Protein AF-A0A1G8VER1-F1 (afdb_monomer)

pLDDT: mean 83.53, std 16.62, range [25.91, 96.44]

InterPro domains:
  IPR006935 Helicase/UvrB, N-terminal [PF04851] (38-115)
  IPR014001 Helicase superfamily 1/2, ATP-binding domain [PS51192] (26-130)
  IPR027417 P-loop containing nucleoside triphosphate hydrolase [G3DSA:3.40.50.300] (15-129)
  IPR027417 P-loop containing nucleoside triphosphate hydrolase [SSF52540] (31-123)

Solvent-accessible surface area (backbone atoms only — not comparable to full-atom values): 8018 Å² total; per-residue (Å²): 130,60,66,67,58,56,44,56,28,59,43,53,60,53,64,37,65,83,68,70,72,58,64,96,82,66,79,68,56,42,63,44,75,61,80,70,86,80,59,82,94,44,52,74,62,50,50,58,51,54,77,66,43,76,43,79,42,68,48,46,63,56,58,68,68,40,60,64,73,58,43,53,49,47,60,75,70,52,63,70,49,77,39,71,56,41,64,53,46,84,40,70,45,39,40,56,48,50,66,69,44,69,92,38,49,69,46,32,30,26,74,52,72,69,42,100,81,76,53,73,70,92,59,84,58,55,70,58,80,128

Radius of gyration: 16.31 Å; Cα contacts (8 Å, |Δi|>4): 153; chains: 1; bounding box: 34×42×37 Å

Structure (mmCIF, N/CA/C/O backbone):
data_AF-A0A1G8VER1-F1
#
_entry.id   AF-A0A1G8VER1-F1
#
loop_
_atom_site.group_PDB
_atom_site.id
_atom_site.type_symbol
_atom_site.label_atom_id
_atom_site.label_alt_id
_atom_site.label_comp_id
_atom_site.label_asym_id
_atom_site.label_entity_id
_atom_site.label_seq_id
_atom_site.pdbx_PDB_ins_code
_atom_site.Cartn_x
_atom_site.Cartn_y
_atom_site.Cartn_z
_atom_site.occupancy
_atom_site.B_iso_or_equiv
_atom_site.auth_seq_id
_atom_site.auth_comp_id
_atom_site.auth_asym_id
_atom_site.auth_atom_id
_atom_site.pdbx_PDB_model_num
ATOM 1 N N . MET A 1 1 ? 4.677 -14.096 3.918 1.00 60.06 1 MET A N 1
ATOM 2 C CA . MET A 1 1 ? 6.014 -13.754 3.334 1.00 60.06 1 MET A CA 1
ATOM 3 C C . MET A 1 1 ? 6.726 -12.634 4.125 1.00 60.06 1 MET A C 1
ATOM 5 O O . MET A 1 1 ? 6.071 -11.877 4.834 1.00 60.06 1 MET A O 1
ATOM 9 N N . LYS A 1 2 ? 8.066 -12.475 4.052 1.00 81.94 2 LYS A N 1
ATOM 10 C CA . LYS A 1 2 ? 8.752 -11.314 4.679 1.00 81.94 2 LYS A CA 1
ATOM 11 C C . LYS A 1 2 ? 8.580 -10.066 3.806 1.00 81.94 2 LYS A C 1
ATOM 13 O O . LYS A 1 2 ? 8.985 -10.069 2.650 1.00 81.94 2 LYS A O 1
ATOM 18 N N . ARG A 1 3 ? 8.094 -8.956 4.374 1.00 87.06 3 ARG A N 1
ATOM 19 C CA . ARG A 1 3 ? 7.836 -7.693 3.646 1.00 87.06 3 ARG A CA 1
ATOM 20 C C . ARG A 1 3 ? 9.007 -7.196 2.776 1.00 87.06 3 ARG A C 1
ATOM 22 O O . ARG A 1 3 ? 8.790 -6.653 1.701 1.00 87.06 3 ARG A O 1
ATOM 29 N N . ARG A 1 4 ? 10.254 -7.385 3.228 1.00 89.88 4 ARG A N 1
ATOM 30 C CA . ARG A 1 4 ? 11.456 -7.016 2.456 1.00 89.88 4 ARG A CA 1
ATOM 31 C C . ARG A 1 4 ? 11.595 -7.827 1.162 1.00 89.88 4 ARG A C 1
ATOM 33 O O . ARG A 1 4 ? 11.940 -7.255 0.141 1.00 89.88 4 ARG A O 1
ATOM 40 N N . GLN A 1 5 ? 11.271 -9.115 1.203 1.00 90.00 5 GLN A N 1
ATOM 41 C CA . GLN A 1 5 ? 11.320 -9.995 0.037 1.00 90.00 5 GLN A CA 1
ATOM 42 C C . GLN A 1 5 ? 10.273 -9.593 -1.009 1.00 90.00 5 GLN A C 1
ATOM 44 O O . GLN A 1 5 ? 10.588 -9.551 -2.192 1.00 90.00 5 GLN A O 1
ATOM 49 N N . VAL A 1 6 ? 9.058 -9.232 -0.572 1.00 91.75 6 VAL A N 1
ATOM 50 C CA . VAL A 1 6 ? 8.008 -8.693 -1.460 1.00 91.75 6 VAL A CA 1
ATOM 51 C C . VAL A 1 6 ? 8.505 -7.432 -2.166 1.00 91.75 6 VAL A C 1
ATOM 53 O O . VAL A 1 6 ? 8.371 -7.304 -3.377 1.00 91.75 6 VAL A O 1
ATOM 56 N N . PHE A 1 7 ? 9.118 -6.518 -1.414 1.00 94.62 7 PHE A N 1
ATOM 57 C CA . PHE A 1 7 ? 9.658 -5.275 -1.956 1.00 94.62 7 PHE A CA 1
ATOM 58 C C . PHE A 1 7 ? 10.792 -5.499 -2.966 1.00 94.62 7 PHE A C 1
ATOM 60 O O . PHE A 1 7 ? 10.770 -4.903 -4.041 1.00 94.62 7 PHE A O 1
ATOM 67 N N . GLU A 1 8 ? 11.756 -6.367 -2.650 1.00 93.38 8 GLU A N 1
ATOM 68 C CA . GLU A 1 8 ? 12.865 -6.711 -3.553 1.00 93.38 8 GLU A CA 1
ATOM 69 C C . GLU A 1 8 ? 12.358 -7.399 -4.831 1.00 93.38 8 GLU A C 1
ATOM 71 O O . GLU A 1 8 ? 12.810 -7.081 -5.930 1.00 93.38 8 GLU A O 1
ATOM 76 N N . GLY A 1 9 ? 11.361 -8.281 -4.706 1.00 93.50 9 GLY A N 1
ATOM 77 C CA . GLY A 1 9 ? 10.704 -8.909 -5.850 1.00 93.50 9 GLY A CA 1
ATOM 78 C C . GLY A 1 9 ? 9.950 -7.905 -6.723 1.00 93.50 9 GLY A C 1
ATOM 79 O O . GLY A 1 9 ? 10.096 -7.934 -7.940 1.00 93.50 9 GLY A O 1
ATOM 80 N N . ALA A 1 10 ? 9.193 -6.986 -6.121 1.00 93.75 10 ALA A N 1
ATOM 81 C CA . ALA A 1 10 ? 8.444 -5.964 -6.851 1.00 93.75 10 ALA A CA 1
ATOM 82 C C . ALA A 1 10 ? 9.364 -4.985 -7.598 1.00 93.75 10 ALA A C 1
ATOM 84 O O . ALA A 1 10 ? 9.102 -4.668 -8.752 1.00 93.75 10 ALA A O 1
ATOM 85 N N . THR A 1 11 ? 10.459 -4.547 -6.967 1.00 95.56 11 THR A N 1
ATOM 86 C CA . THR A 1 11 ? 11.420 -3.597 -7.566 1.00 95.56 11 THR A CA 1
ATOM 87 C C . THR A 1 11 ? 12.164 -4.151 -8.776 1.00 95.56 11 THR A C 1
ATOM 89 O O . THR A 1 11 ? 12.558 -3.370 -9.630 1.00 95.56 11 THR A O 1
ATOM 92 N N . HIS A 1 12 ? 12.358 -5.469 -8.866 1.00 94.19 12 HIS A N 1
ATOM 93 C CA . HIS A 1 12 ? 13.194 -6.083 -9.908 1.00 94.19 12 HIS A CA 1
ATOM 94 C C . HIS A 1 12 ? 12.474 -7.181 -10.695 1.00 94.19 12 HIS A C 1
ATOM 96 O O . HIS A 1 12 ? 13.119 -8.022 -11.315 1.00 94.19 12 HIS A O 1
ATOM 102 N N . PHE A 1 13 ? 11.141 -7.223 -10.637 1.00 93.69 13 PHE A N 1
ATOM 103 C CA . PHE A 1 13 ? 10.336 -8.284 -11.252 1.00 93.69 13 PHE A CA 1
ATOM 104 C C . PHE A 1 13 ? 10.775 -9.716 -10.863 1.00 93.69 13 PHE A C 1
ATOM 106 O O . PHE A 1 13 ? 10.689 -10.666 -11.643 1.00 93.69 13 PHE A O 1
ATOM 113 N N . GLY A 1 14 ? 11.234 -9.891 -9.622 1.00 92.88 14 GLY A N 1
ATOM 114 C CA . GLY A 1 14 ? 11.565 -11.188 -9.039 1.00 92.88 14 GLY A CA 1
ATOM 115 C C . GLY A 1 14 ? 12.694 -11.920 -9.768 1.00 92.88 14 GLY A C 1
ATOM 116 O O . GLY A 1 14 ? 13.836 -11.469 -9.788 1.00 92.88 14 GLY A O 1
ATOM 117 N N . ILE A 1 15 ? 12.389 -13.108 -10.296 1.00 94.44 15 ILE A N 1
ATOM 118 C CA . ILE A 1 15 ? 13.371 -13.979 -10.963 1.00 94.44 15 ILE A CA 1
ATOM 119 C C . ILE A 1 15 ? 13.505 -13.701 -12.462 1.00 94.44 15 ILE A C 1
ATOM 121 O O . ILE A 1 15 ? 14.452 -14.193 -13.068 1.00 94.44 15 ILE A O 1
ATOM 125 N N . LEU A 1 16 ? 12.594 -12.917 -13.050 1.00 95.12 16 LEU A N 1
ATOM 126 C CA . LEU A 1 16 ? 12.533 -12.695 -14.497 1.00 95.12 16 LEU A CA 1
ATOM 127 C C . LEU A 1 16 ? 13.845 -12.169 -15.105 1.00 95.12 16 LEU A C 1
ATOM 129 O O . LEU A 1 16 ? 14.235 -12.703 -16.144 1.00 95.12 16 LEU A O 1
ATOM 133 N N . PRO A 1 17 ? 14.591 -11.237 -14.469 1.00 93.06 17 PRO A N 1
ATOM 134 C CA . PRO A 1 17 ? 15.886 -10.812 -15.004 1.00 93.06 17 PRO A CA 1
ATOM 135 C C . PRO A 1 17 ? 16.902 -11.957 -15.102 1.00 93.06 17 PRO A C 1
ATOM 137 O O . PRO A 1 17 ? 17.698 -12.007 -16.029 1.00 93.06 17 PRO A O 1
ATOM 140 N N . LYS A 1 18 ? 16.880 -12.905 -14.154 1.00 93.06 18 LYS A N 1
ATOM 141 C CA . LYS A 1 18 ? 17.821 -14.040 -14.132 1.00 93.06 18 LYS A CA 1
ATOM 142 C C . LYS A 1 18 ? 17.507 -15.090 -15.193 1.00 93.06 18 LYS A C 1
ATOM 144 O O . LYS A 1 18 ? 18.363 -15.911 -15.497 1.00 93.06 18 LYS A O 1
ATOM 149 N N . LEU A 1 19 ? 16.273 -15.092 -15.686 1.00 96.06 19 LEU A N 1
ATOM 150 C CA . LEU A 1 19 ? 15.793 -16.007 -16.714 1.00 96.06 19 LEU A CA 1
ATOM 151 C C . LEU A 1 19 ? 15.868 -15.396 -18.119 1.00 96.06 19 LEU A C 1
ATOM 153 O O . LEU A 1 19 ? 15.368 -16.014 -19.051 1.00 96.06 19 LEU A O 1
ATOM 157 N N . ASP A 1 20 ? 16.445 -14.196 -18.261 1.00 94.31 20 ASP A N 1
ATOM 158 C CA . ASP A 1 20 ? 16.511 -13.451 -19.527 1.00 94.31 20 ASP A CA 1
ATOM 159 C C . ASP A 1 20 ? 15.122 -13.240 -20.168 1.00 94.31 20 ASP A C 1
ATOM 161 O O . ASP A 1 20 ? 14.937 -13.258 -21.381 1.0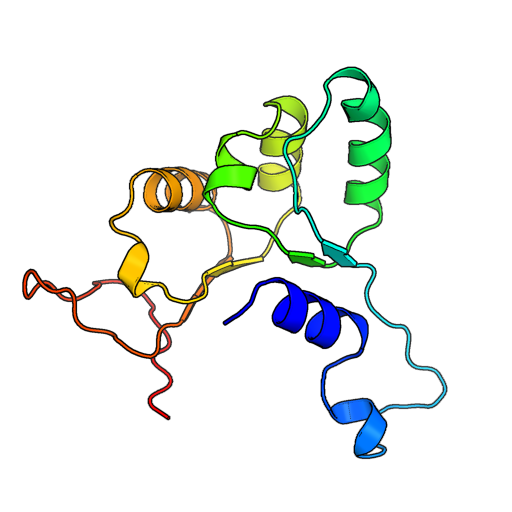0 94.31 20 ASP A O 1
ATOM 165 N N . MET A 1 21 ? 14.097 -13.073 -19.320 1.00 96.06 21 MET A N 1
ATOM 166 C CA . MET A 1 21 ? 12.696 -12.903 -19.735 1.00 96.06 21 MET A CA 1
ATOM 167 C C . MET A 1 21 ? 12.272 -11.431 -19.837 1.00 96.06 21 MET A C 1
ATOM 169 O O . MET A 1 21 ? 11.081 -11.140 -19.957 1.00 96.06 21 MET A O 1
ATOM 173 N N . LEU A 1 22 ? 13.216 -10.494 -19.731 1.00 94.94 22 LEU A N 1
ATOM 174 C CA . LEU A 1 22 ? 12.957 -9.058 -19.781 1.00 94.94 22 LEU A CA 1
ATOM 175 C C . LEU A 1 22 ? 13.676 -8.435 -20.975 1.00 94.94 22 LEU A C 1
ATOM 177 O O . LEU A 1 22 ? 14.773 -8.843 -21.335 1.00 94.94 22 LEU A O 1
ATOM 181 N N . SER A 1 23 ? 13.063 -7.408 -21.560 1.00 94.44 23 SER A N 1
ATOM 182 C CA . SER A 1 23 ? 13.735 -6.571 -22.555 1.00 94.44 23 SER A CA 1
ATOM 183 C C . SER A 1 23 ? 14.882 -5.783 -21.914 1.00 94.44 23 SER A C 1
ATOM 185 O O . SER A 1 23 ? 14.781 -5.359 -20.763 1.00 94.44 23 SER A O 1
ATOM 187 N N . ASN A 1 24 ? 15.923 -5.487 -22.692 1.00 90.38 24 ASN A N 1
ATOM 188 C CA . ASN A 1 24 ? 16.995 -4.570 -22.289 1.00 90.38 24 ASN A CA 1
ATOM 189 C C . ASN A 1 24 ? 16.504 -3.124 -22.077 1.00 90.38 24 ASN A C 1
ATOM 191 O O . ASN A 1 24 ? 17.178 -2.337 -21.421 1.00 90.38 24 ASN A O 1
ATOM 195 N N . GLU A 1 25 ? 15.329 -2.779 -22.608 1.00 95.06 25 GLU A N 1
ATOM 196 C CA . GLU A 1 25 ? 14.695 -1.459 -22.476 1.00 95.06 25 GLU A CA 1
ATOM 197 C C . GLU A 1 25 ? 13.663 -1.405 -21.331 1.00 95.06 25 GLU A C 1
ATOM 199 O O . GLU A 1 25 ? 12.863 -0.474 -21.245 1.00 95.06 25 GLU A O 1
ATOM 204 N N . ILE A 1 26 ? 13.630 -2.423 -20.461 1.00 95.00 26 ILE A N 1
ATOM 205 C CA . ILE A 1 26 ? 12.664 -2.509 -19.362 1.00 95.00 26 ILE A CA 1
ATOM 206 C C . ILE A 1 26 ? 12.806 -1.321 -18.396 1.00 95.00 26 ILE A C 1
ATOM 208 O O . ILE A 1 26 ? 13.900 -0.967 -17.956 1.00 95.00 26 ILE A O 1
ATOM 212 N N . VAL A 1 27 ? 11.670 -0.746 -18.003 1.00 94.69 27 VAL A N 1
ATOM 213 C CA . VAL A 1 27 ? 11.589 0.230 -16.913 1.00 94.69 27 VAL A CA 1
ATOM 214 C C . VAL A 1 27 ? 11.036 -0.471 -15.676 1.00 94.69 27 VAL A C 1
ATOM 216 O O . VAL A 1 27 ? 9.951 -1.054 -15.709 1.00 94.69 27 VAL A O 1
ATOM 219 N N . PHE A 1 28 ? 11.792 -0.432 -14.582 1.00 95.38 28 PHE A N 1
ATOM 220 C CA . PHE A 1 28 ? 11.371 -1.000 -13.304 1.00 95.38 28 PHE A CA 1
ATOM 221 C C . PHE A 1 28 ? 10.388 -0.074 -12.574 1.00 95.38 28 PHE A C 1
ATOM 223 O O . PHE A 1 28 ? 10.472 1.147 -12.722 1.00 95.38 28 PHE A O 1
ATOM 230 N N . PRO A 1 29 ? 9.463 -0.626 -11.769 1.00 95.06 29 PRO A N 1
ATOM 231 C CA . PRO A 1 29 ? 8.517 0.181 -11.019 1.00 95.06 29 PRO A CA 1
ATOM 232 C C . PRO A 1 29 ? 9.218 0.931 -9.885 1.00 95.06 29 PRO A C 1
ATOM 234 O O . PRO A 1 29 ? 10.076 0.388 -9.182 1.00 95.06 29 PRO A O 1
ATOM 237 N N . ASN A 1 30 ? 8.769 2.157 -9.638 1.00 95.56 30 ASN A N 1
ATOM 238 C CA . ASN A 1 30 ? 9.118 2.877 -8.425 1.00 95.56 30 ASN A CA 1
ATOM 239 C C . ASN A 1 30 ? 8.380 2.242 -7.248 1.00 95.56 30 ASN A C 1
ATOM 241 O O . ASN A 1 30 ? 7.146 2.178 -7.225 1.00 95.56 30 ASN A O 1
ATOM 245 N N . CYS A 1 31 ? 9.137 1.784 -6.256 1.00 95.38 31 CYS A N 1
ATOM 246 C CA . CYS A 1 31 ? 8.583 1.114 -5.090 1.00 95.38 31 CYS A CA 1
ATOM 247 C C . CYS A 1 31 ? 9.008 1.808 -3.798 1.00 95.38 31 CYS A C 1
ATOM 249 O O . CYS A 1 31 ? 10.174 2.166 -3.626 1.00 95.38 31 CYS A O 1
ATOM 251 N N . ILE A 1 32 ? 8.101 1.854 -2.822 1.00 94.69 32 ILE A N 1
ATOM 252 C CA . ILE A 1 32 ? 8.395 2.298 -1.456 1.00 94.69 32 ILE A CA 1
ATOM 253 C C . ILE A 1 32 ? 8.260 1.136 -0.476 1.00 94.69 32 ILE A C 1
ATOM 255 O O . ILE A 1 32 ? 7.230 0.464 -0.397 1.00 94.69 32 ILE A O 1
ATOM 259 N N . LEU A 1 33 ? 9.288 0.950 0.355 1.00 94.75 33 LEU A N 1
ATOM 260 C CA . LEU A 1 33 ? 9.236 0.081 1.528 1.00 94.75 33 LEU A CA 1
ATOM 261 C C . LEU A 1 33 ? 8.899 0.906 2.776 1.00 94.75 33 LEU A C 1
ATOM 263 O O . LEU A 1 33 ? 9.793 1.380 3.486 1.00 94.75 33 LEU A O 1
ATOM 267 N N . TYR A 1 34 ? 7.611 1.041 3.090 1.00 92.56 34 TYR A N 1
ATOM 268 C CA . TYR A 1 34 ? 7.177 1.769 4.281 1.00 92.56 34 TYR A CA 1
ATOM 269 C C . TYR A 1 34 ? 7.348 0.895 5.531 1.00 92.56 34 TYR A C 1
ATOM 271 O O . TYR A 1 34 ? 6.531 0.014 5.821 1.00 92.56 34 TYR A O 1
ATOM 279 N N . LYS A 1 35 ? 8.469 1.104 6.243 1.00 90.31 35 LYS A N 1
ATOM 280 C CA . LYS A 1 35 ? 8.972 0.180 7.274 1.00 90.31 35 LYS A CA 1
ATOM 281 C C . LYS A 1 35 ? 9.001 0.664 8.713 1.00 90.31 35 LYS A C 1
ATOM 283 O O . LYS A 1 35 ? 9.273 -0.152 9.591 1.00 90.31 35 LYS A O 1
ATOM 288 N N . SER A 1 36 ? 8.734 1.933 8.957 1.00 87.06 36 SER A N 1
ATOM 289 C CA . SER A 1 36 ? 8.839 2.541 10.281 1.00 87.06 36 SER A CA 1
ATOM 290 C C . SER A 1 36 ? 7.769 3.603 10.459 1.00 87.06 36 SER A C 1
ATOM 292 O O . SER A 1 36 ? 7.240 4.114 9.475 1.00 87.06 36 SER A O 1
ATOM 294 N N . LYS A 1 37 ? 7.477 3.958 11.715 1.00 83.44 37 LYS A N 1
ATOM 295 C CA . LYS A 1 37 ? 6.579 5.076 12.014 1.00 83.44 37 LYS A CA 1
ATOM 296 C C . LYS A 1 37 ? 7.064 6.343 11.315 1.00 83.44 37 LYS A C 1
ATOM 298 O O . LYS A 1 37 ? 8.268 6.582 11.194 1.00 83.44 37 LYS A O 1
ATOM 303 N N . PHE A 1 38 ? 6.099 7.110 10.838 1.00 81.06 38 PHE A N 1
ATOM 304 C CA . PHE A 1 38 ? 6.357 8.357 10.150 1.00 81.06 38 PHE A CA 1
ATOM 305 C C . PHE A 1 38 ? 6.703 9.454 11.168 1.00 81.06 38 PHE A C 1
ATOM 307 O O . PHE A 1 38 ? 6.138 9.459 12.260 1.00 81.06 38 PHE A O 1
ATOM 314 N N . LYS A 1 39 ? 7.635 10.356 10.838 1.00 80.25 39 LYS A N 1
ATOM 315 C CA . LYS A 1 39 ? 7.909 11.548 11.655 1.00 80.25 39 LYS A CA 1
ATOM 316 C C . LYS A 1 39 ? 7.138 12.731 11.073 1.00 80.25 39 LYS A C 1
ATOM 318 O O . LYS A 1 39 ? 7.183 12.933 9.863 1.00 80.25 39 LYS A O 1
ATOM 323 N N . GLU A 1 40 ? 6.420 13.477 11.907 1.00 78.25 40 GLU A N 1
ATOM 324 C CA . GLU A 1 40 ? 5.489 14.528 11.460 1.00 78.25 40 GLU A CA 1
ATOM 325 C C . GLU A 1 40 ? 6.149 15.603 10.580 1.00 78.25 40 GLU A C 1
ATOM 327 O O . GLU A 1 40 ? 5.529 16.083 9.634 1.00 78.25 40 GLU A O 1
ATOM 332 N N . ASP A 1 41 ? 7.431 15.900 10.799 1.00 86.25 41 ASP A N 1
ATOM 333 C CA . ASP A 1 41 ? 8.213 16.889 10.046 1.00 86.25 41 ASP A CA 1
ATOM 334 C C . ASP A 1 41 ? 8.439 16.531 8.566 1.00 86.25 41 ASP A C 1
ATOM 336 O O . ASP A 1 41 ? 8.889 17.372 7.790 1.00 86.25 41 ASP A O 1
ATOM 340 N N . LYS A 1 42 ? 8.128 15.298 8.143 1.00 88.56 42 LYS A N 1
ATOM 341 C CA . LYS A 1 42 ? 8.421 14.812 6.782 1.00 88.56 42 LYS A CA 1
ATOM 342 C C . LYS A 1 42 ? 7.199 14.599 5.896 1.00 88.56 42 LYS A C 1
ATOM 344 O O . LYS A 1 42 ? 7.358 14.103 4.783 1.00 88.56 42 LYS A O 1
ATOM 349 N N . VAL A 1 43 ? 5.993 14.936 6.362 1.00 90.12 43 VAL A N 1
ATOM 350 C CA . VAL A 1 43 ? 4.741 14.493 5.713 1.00 90.12 43 VAL A CA 1
ATOM 351 C C . VAL A 1 43 ? 4.664 14.968 4.265 1.00 90.12 43 VAL A C 1
ATOM 353 O O . VAL A 1 43 ? 4.400 14.165 3.377 1.00 90.12 43 VAL A O 1
ATOM 356 N N . GLU A 1 44 ? 4.976 16.239 4.014 1.00 91.81 44 GLU A N 1
ATOM 357 C CA . GLU A 1 44 ? 4.948 16.812 2.662 1.00 91.81 44 GLU A CA 1
ATOM 358 C C . GLU A 1 44 ? 5.972 16.180 1.717 1.00 91.81 44 GLU A C 1
ATOM 360 O O . GLU A 1 44 ? 5.699 16.019 0.531 1.00 91.81 44 GLU A O 1
ATOM 365 N N . LEU A 1 45 ? 7.153 15.816 2.225 1.00 90.94 45 LEU A N 1
ATOM 366 C CA . LEU A 1 45 ? 8.174 15.158 1.411 1.00 90.94 45 LEU A CA 1
ATOM 367 C C . LEU A 1 45 ? 7.692 13.772 0.980 1.00 90.94 45 LEU A C 1
ATOM 369 O O . LEU A 1 45 ? 7.788 13.420 -0.187 1.00 90.94 45 LEU A O 1
ATOM 373 N N . PHE A 1 46 ? 7.106 13.021 1.910 1.00 91.56 46 PHE A N 1
ATOM 374 C CA . PHE A 1 46 ? 6.634 11.677 1.609 1.00 91.56 46 PHE A CA 1
ATOM 375 C C . PHE A 1 46 ? 5.389 11.664 0.724 1.00 91.56 46 PHE A C 1
ATOM 377 O O . PHE A 1 46 ? 5.247 10.744 -0.066 1.00 91.56 46 PHE A O 1
ATOM 384 N N . LEU A 1 47 ? 4.519 12.679 0.787 1.00 92.69 47 LEU A N 1
ATOM 385 C CA . LEU A 1 47 ? 3.436 12.832 -0.198 1.00 92.69 47 LEU A CA 1
ATOM 386 C C . LEU A 1 47 ? 3.982 12.894 -1.626 1.00 92.69 47 LEU A C 1
ATOM 388 O O . LEU A 1 47 ? 3.507 12.167 -2.488 1.00 92.69 47 LEU A O 1
ATOM 392 N N . LYS A 1 48 ? 5.038 13.683 -1.848 1.00 93.06 48 LYS A N 1
ATOM 393 C CA . LYS A 1 48 ? 5.692 13.766 -3.162 1.00 93.06 48 LYS A CA 1
ATOM 394 C C . LYS A 1 48 ? 6.324 12.439 -3.581 1.00 93.06 48 LYS A C 1
ATOM 396 O O . LYS A 1 48 ? 6.334 12.114 -4.767 1.00 93.06 48 LYS A O 1
ATOM 401 N N . ASP A 1 49 ? 6.856 11.677 -2.626 1.00 92.69 49 ASP A N 1
ATOM 402 C CA . ASP A 1 49 ? 7.370 10.333 -2.901 1.00 92.69 49 ASP A CA 1
ATOM 403 C C . ASP A 1 49 ? 6.226 9.384 -3.313 1.00 92.69 49 ASP A C 1
ATOM 405 O O . ASP A 1 49 ? 6.383 8.595 -4.247 1.00 92.69 49 ASP A O 1
ATOM 409 N N . LEU A 1 50 ? 5.060 9.478 -2.657 1.00 92.88 50 LEU A N 1
ATOM 410 C CA . LEU A 1 50 ? 3.870 8.684 -2.985 1.00 92.88 50 LEU A CA 1
ATOM 411 C C . LEU A 1 50 ? 3.342 8.991 -4.392 1.00 92.88 50 LEU A C 1
ATOM 413 O O . LEU A 1 50 ? 3.041 8.047 -5.119 1.00 92.88 50 LEU A O 1
ATOM 417 N N . ASP A 1 51 ? 3.323 10.262 -4.802 1.00 93.25 51 ASP A N 1
ATOM 418 C CA . ASP A 1 51 ? 2.884 10.683 -6.144 1.00 93.25 51 ASP A CA 1
ATOM 419 C C . ASP A 1 51 ? 3.699 10.032 -7.278 1.00 93.25 51 ASP A C 1
ATOM 421 O O . ASP A 1 51 ? 3.204 9.845 -8.387 1.00 93.25 51 ASP A O 1
ATOM 425 N N . ASN A 1 52 ? 4.956 9.665 -7.007 1.00 92.69 52 ASN A N 1
ATOM 426 C CA . ASN A 1 52 ? 5.872 9.074 -7.987 1.00 92.69 52 ASN A CA 1
ATOM 427 C C . ASN A 1 52 ? 6.064 7.559 -7.804 1.00 92.69 52 ASN A C 1
ATOM 429 O O . ASN A 1 52 ? 6.992 6.977 -8.374 1.00 92.69 52 ASN A O 1
ATOM 433 N N . THR A 1 53 ? 5.216 6.913 -7.001 1.00 94.94 53 THR A N 1
ATOM 434 C CA . THR A 1 53 ? 5.349 5.500 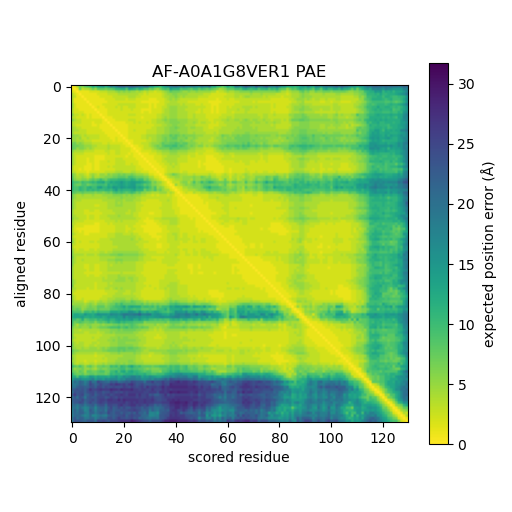-6.628 1.00 94.94 53 THR A CA 1
ATOM 435 C C . THR A 1 53 ? 4.294 4.630 -7.298 1.00 94.94 53 THR A C 1
ATOM 437 O O . THR A 1 53 ? 3.105 4.921 -7.252 1.00 94.94 53 THR A O 1
ATOM 440 N N . ASN A 1 54 ? 4.721 3.495 -7.855 1.00 95.69 54 ASN A N 1
ATOM 441 C CA . ASN A 1 54 ? 3.817 2.493 -8.419 1.00 95.69 54 ASN A CA 1
ATOM 442 C C . ASN A 1 54 ? 3.391 1.450 -7.376 1.00 95.69 54 ASN A C 1
ATOM 444 O O . ASN A 1 54 ? 2.253 0.988 -7.396 1.00 95.69 54 ASN A O 1
ATOM 448 N N . ILE A 1 55 ? 4.303 1.039 -6.482 1.00 96.44 55 ILE A N 1
ATOM 449 C CA . ILE A 1 55 ? 4.054 -0.046 -5.519 1.00 96.44 55 ILE A CA 1
ATOM 450 C C . ILE A 1 55 ? 4.501 0.357 -4.115 1.00 96.44 55 ILE A C 1
ATOM 452 O O . ILE A 1 55 ? 5.657 0.703 -3.875 1.00 96.44 55 ILE A O 1
ATOM 456 N N . ILE A 1 56 ? 3.602 0.222 -3.142 1.00 96.06 56 ILE A N 1
ATOM 457 C CA . ILE A 1 56 ? 3.895 0.484 -1.732 1.00 96.06 56 ILE A CA 1
ATOM 458 C C . ILE A 1 56 ? 3.805 -0.824 -0.965 1.00 96.06 56 ILE A C 1
ATOM 460 O O . ILE A 1 56 ? 2.773 -1.491 -0.955 1.00 96.06 56 ILE A O 1
ATOM 464 N N . VAL A 1 57 ? 4.883 -1.175 -0.269 1.00 95.88 57 VAL A N 1
ATOM 465 C CA . VAL A 1 57 ? 4.933 -2.378 0.559 1.00 95.88 57 VAL A CA 1
ATOM 466 C C . VAL A 1 57 ? 5.004 -1.974 2.027 1.00 95.88 57 VAL A C 1
ATOM 468 O O . VAL A 1 57 ? 5.988 -1.390 2.488 1.00 95.88 57 VAL A O 1
ATOM 471 N N . SER A 1 58 ? 3.963 -2.313 2.791 1.00 94.25 58 SER A N 1
ATOM 472 C CA . SER A 1 58 ? 3.873 -2.009 4.224 1.00 94.25 58 SER A CA 1
ATOM 473 C C . SER A 1 58 ? 3.234 -3.144 5.038 1.00 94.25 58 SER A C 1
ATOM 475 O O . SER A 1 58 ? 3.071 -4.257 4.549 1.00 94.25 58 SER A O 1
ATOM 477 N N . THR A 1 59 ? 2.955 -2.887 6.317 1.00 91.69 59 THR A N 1
ATOM 478 C CA . THR A 1 59 ? 2.129 -3.740 7.180 1.00 91.69 59 THR A CA 1
ATOM 479 C C . THR A 1 59 ? 0.859 -2.991 7.585 1.00 91.69 59 THR A C 1
ATOM 481 O O . THR A 1 59 ? 0.903 -1.763 7.708 1.00 91.69 59 THR A O 1
ATOM 484 N N . PRO A 1 60 ? -0.253 -3.688 7.881 1.00 89.69 60 PRO A N 1
ATOM 485 C CA . PRO A 1 60 ? -1.500 -3.028 8.281 1.00 89.69 60 PRO A CA 1
ATOM 486 C C . PRO A 1 60 ? -1.350 -2.119 9.501 1.00 89.69 60 PRO A C 1
ATOM 488 O O . PRO A 1 60 ? -1.871 -1.010 9.506 1.00 89.69 60 PRO A O 1
ATOM 491 N N . THR A 1 61 ? -0.554 -2.522 10.494 1.00 90.19 61 THR A N 1
ATOM 492 C CA . THR A 1 61 ? -0.263 -1.690 11.670 1.00 90.19 61 THR A CA 1
ATOM 493 C C . THR A 1 61 ? 0.428 -0.376 11.307 1.00 90.19 61 THR A C 1
ATOM 495 O O . THR A 1 61 ? 0.131 0.651 11.908 1.00 90.19 61 THR A O 1
ATOM 498 N N . LEU A 1 62 ? 1.351 -0.362 10.342 1.00 92.31 62 LEU A N 1
ATOM 499 C CA . LEU A 1 62 ? 2.004 0.884 9.929 1.00 92.31 62 LEU A CA 1
ATOM 500 C C . LEU A 1 62 ? 1.054 1.773 9.129 1.00 92.31 62 LEU A C 1
ATOM 502 O O . LEU A 1 62 ? 1.009 2.971 9.381 1.00 92.31 62 LEU A O 1
ATOM 506 N N . ILE A 1 63 ? 0.268 1.185 8.225 1.00 92.81 63 ILE A N 1
ATOM 507 C CA . ILE A 1 63 ? -0.736 1.909 7.437 1.00 92.81 63 ILE A CA 1
ATOM 508 C C . ILE A 1 63 ? -1.795 2.549 8.345 1.00 92.81 63 ILE A C 1
ATOM 510 O O . ILE A 1 63 ? -2.081 3.732 8.204 1.00 92.81 63 ILE A O 1
ATOM 514 N N . LYS A 1 64 ? -2.310 1.810 9.334 1.00 91.44 64 LYS A N 1
ATOM 515 C CA . LYS A 1 64 ? -3.268 2.328 10.322 1.00 91.44 64 LYS A CA 1
ATOM 516 C C . LYS A 1 64 ? -2.712 3.497 11.139 1.00 91.44 64 LYS A C 1
ATOM 518 O O . LYS A 1 64 ? -3.456 4.403 11.485 1.00 91.44 64 LYS A O 1
ATOM 523 N N . ASN A 1 65 ? -1.428 3.450 11.492 1.00 91.62 65 ASN A N 1
ATOM 524 C CA . ASN A 1 65 ? -0.781 4.465 12.330 1.00 91.62 65 ASN A CA 1
ATOM 525 C C . ASN A 1 65 ? -0.151 5.607 11.513 1.00 91.62 65 ASN A C 1
ATOM 527 O O . ASN A 1 65 ? 0.658 6.373 12.041 1.00 91.62 65 ASN A O 1
ATOM 531 N N . MET A 1 66 ? -0.458 5.692 10.221 1.00 91.12 66 MET A N 1
ATOM 532 C CA . MET A 1 66 ? 0.037 6.745 9.353 1.00 91.12 66 MET A CA 1
ATOM 533 C C . MET A 1 66 ? -0.711 8.064 9.634 1.00 91.12 66 MET A C 1
ATOM 535 O O . MET A 1 66 ? -1.901 8.029 9.941 1.00 91.12 66 MET A O 1
ATOM 539 N N . PRO A 1 67 ? -0.055 9.235 9.516 1.00 92.88 67 PRO A N 1
ATOM 540 C CA . PRO A 1 67 ? -0.742 10.524 9.550 1.00 92.88 67 PRO A CA 1
ATOM 541 C C . PRO A 1 67 ? -1.953 10.562 8.610 1.00 92.88 67 PRO A C 1
ATOM 543 O O . PRO A 1 67 ? -1.835 10.163 7.450 1.00 92.88 67 PRO A O 1
ATOM 546 N N . ASN A 1 68 ? -3.083 11.104 9.079 1.00 92.56 68 ASN A N 1
ATOM 547 C CA . ASN A 1 68 ? -4.347 11.124 8.327 1.00 92.56 68 ASN A CA 1
ATOM 548 C C . ASN A 1 68 ? -4.182 11.661 6.899 1.00 92.56 68 ASN A C 1
ATOM 550 O O . ASN A 1 68 ? -4.715 11.077 5.967 1.00 92.56 68 ASN A O 1
ATOM 554 N N . LYS A 1 69 ? -3.386 12.722 6.705 1.00 93.81 69 LYS A N 1
ATOM 555 C CA . LYS A 1 69 ? -3.138 13.302 5.375 1.00 93.81 69 LYS A CA 1
ATOM 556 C C . LYS A 1 69 ? -2.552 12.286 4.385 1.00 93.81 69 LYS A C 1
ATOM 558 O O . LYS A 1 69 ? -2.981 12.231 3.240 1.00 93.81 69 LYS A O 1
ATOM 563 N N . LEU A 1 70 ? -1.589 11.478 4.829 1.00 93.50 70 LEU A N 1
ATOM 564 C CA . LEU A 1 70 ? -0.995 10.427 4.004 1.00 93.50 70 LEU A CA 1
ATOM 565 C C . LEU A 1 70 ? -1.971 9.262 3.810 1.00 93.50 70 LEU A C 1
ATOM 567 O O . LEU A 1 70 ? -2.065 8.718 2.717 1.00 93.50 70 LEU A O 1
ATOM 571 N N . PHE A 1 71 ? -2.709 8.892 4.857 1.00 93.75 71 PHE A N 1
ATOM 572 C CA . PHE A 1 71 ? -3.673 7.797 4.794 1.00 93.75 71 PHE A CA 1
ATOM 573 C C . PHE A 1 71 ? -4.808 8.081 3.796 1.00 93.75 71 PHE A C 1
ATOM 575 O O . PHE A 1 71 ? -5.094 7.247 2.941 1.00 93.75 71 PHE A O 1
ATOM 582 N N . GLU A 1 72 ? -5.386 9.282 3.836 1.00 94.62 72 GLU A N 1
ATOM 583 C CA . GLU A 1 72 ? -6.392 9.736 2.866 1.00 94.62 72 GLU A CA 1
ATOM 584 C C . GLU A 1 72 ? -5.814 9.816 1.448 1.00 94.62 72 GLU A C 1
ATOM 586 O O . GLU A 1 72 ? -6.461 9.420 0.480 1.00 94.62 72 GLU A O 1
ATOM 591 N N . HIS A 1 73 ? -4.563 10.263 1.310 1.00 94.31 73 HIS A N 1
ATOM 592 C CA . HIS A 1 73 ? -3.878 10.250 0.021 1.00 94.31 73 HIS A CA 1
ATOM 593 C C . HIS A 1 73 ? -3.746 8.822 -0.543 1.00 94.31 73 HIS A C 1
ATOM 595 O O . HIS A 1 73 ? -3.991 8.616 -1.730 1.00 94.31 73 HIS A O 1
ATOM 601 N N . LEU A 1 74 ? -3.440 7.818 0.289 1.00 93.69 74 LEU A N 1
ATOM 602 C CA . LEU A 1 74 ? -3.419 6.417 -0.146 1.00 93.69 74 LEU A CA 1
ATOM 603 C C . LEU A 1 74 ? -4.801 5.926 -0.582 1.00 93.69 74 LEU A C 1
ATOM 605 O O . LEU A 1 74 ? -4.910 5.300 -1.632 1.00 93.69 74 LEU A O 1
ATOM 609 N N . ILE A 1 75 ? -5.852 6.210 0.191 1.00 92.69 75 ILE A N 1
ATOM 610 C CA . ILE A 1 75 ? -7.224 5.805 -0.157 1.00 92.69 75 ILE A CA 1
ATOM 611 C C . ILE A 1 75 ? -7.640 6.397 -1.506 1.00 92.69 75 ILE A C 1
ATOM 613 O O . ILE A 1 75 ? -8.297 5.724 -2.294 1.00 92.69 75 ILE A O 1
ATOM 617 N N . ASN A 1 76 ? -7.245 7.629 -1.810 1.00 93.75 76 ASN A N 1
ATOM 618 C CA . ASN A 1 76 ? -7.657 8.281 -3.052 1.00 93.75 76 ASN A CA 1
ATOM 619 C C . ASN A 1 76 ? -6.873 7.814 -4.286 1.00 93.75 76 ASN A C 1
ATOM 621 O O . ASN A 1 76 ? -7.438 7.816 -5.377 1.00 93.75 76 ASN A O 1
ATOM 625 N N . ASN A 1 77 ? -5.613 7.396 -4.127 1.00 93.38 77 ASN A N 1
ATOM 626 C CA . ASN A 1 77 ? -4.721 7.113 -5.260 1.00 93.38 77 ASN A CA 1
ATOM 627 C C . ASN A 1 77 ? -4.421 5.622 -5.480 1.00 93.38 77 ASN A C 1
ATOM 629 O O . ASN A 1 77 ? -3.956 5.243 -6.551 1.00 93.38 77 ASN A O 1
ATOM 633 N N . VAL A 1 78 ? -4.679 4.752 -4.498 1.00 93.75 78 VAL A N 1
ATOM 634 C CA . VAL A 1 78 ? -4.447 3.309 -4.649 1.00 93.75 78 VAL A CA 1
ATOM 635 C C . VAL A 1 78 ? -5.638 2.636 -5.329 1.00 93.75 78 VAL A C 1
ATOM 637 O O . VAL A 1 78 ? -6.763 2.661 -4.832 1.00 93.75 78 VAL A O 1
ATOM 640 N N . GLU A 1 79 ? -5.367 1.953 -6.441 1.00 93.50 79 GLU A N 1
ATOM 641 C CA . GLU A 1 79 ? -6.378 1.217 -7.211 1.00 93.50 79 GLU A CA 1
ATOM 642 C C . GLU A 1 79 ? -6.523 -0.254 -6.784 1.00 93.50 79 GLU A C 1
ATOM 644 O O . GLU A 1 79 ? -7.607 -0.836 -6.899 1.00 93.50 79 GLU A O 1
ATOM 649 N N . LEU A 1 80 ? -5.429 -0.863 -6.313 1.00 93.69 80 LEU A N 1
ATOM 650 C CA . LEU A 1 80 ? -5.335 -2.270 -5.926 1.00 93.69 80 LEU A CA 1
ATOM 651 C C . LEU A 1 80 ? -4.633 -2.409 -4.575 1.00 93.69 80 LEU A C 1
ATOM 653 O O . LEU A 1 80 ? -3.490 -1.984 -4.413 1.00 93.69 80 LEU A O 1
ATOM 657 N N . VAL A 1 81 ? -5.287 -3.090 -3.637 1.00 92.81 81 VAL A N 1
ATOM 658 C CA . VAL A 1 81 ? -4.684 -3.496 -2.365 1.00 92.81 81 VAL A CA 1
ATOM 659 C C . VAL A 1 81 ? -4.535 -5.005 -2.336 1.00 92.81 81 VAL A C 1
ATOM 661 O O . VAL A 1 81 ? -5.479 -5.752 -2.605 1.00 92.81 81 VAL A O 1
ATOM 664 N N . VAL A 1 82 ? -3.332 -5.445 -1.981 1.00 91.50 82 VAL A N 1
ATOM 665 C CA . VAL A 1 82 ? -2.982 -6.856 -1.896 1.00 91.50 82 VAL A CA 1
ATOM 666 C C . VAL A 1 82 ? -2.646 -7.221 -0.452 1.00 91.50 82 VAL A C 1
ATOM 668 O O . VAL A 1 82 ? -1.727 -6.659 0.143 1.00 91.50 82 VAL A O 1
ATOM 671 N N . PHE A 1 83 ? -3.378 -8.184 0.100 1.00 88.56 83 PHE A N 1
ATOM 672 C CA . PHE A 1 83 ? -3.171 -8.731 1.437 1.00 88.56 83 PHE A CA 1
ATOM 673 C C . PHE A 1 83 ? -2.554 -10.135 1.345 1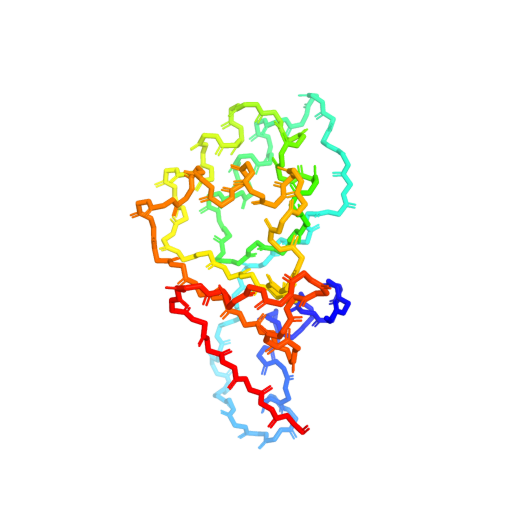.00 88.56 83 PHE A C 1
ATOM 675 O O . PHE A 1 83 ? -3.206 -11.071 0.880 1.00 88.56 83 PHE A O 1
ATOM 682 N N . ASP A 1 84 ? -1.304 -10.258 1.800 1.00 85.81 84 ASP A N 1
ATOM 683 C CA . ASP A 1 84 ? -0.628 -11.537 2.079 1.00 85.81 84 ASP A CA 1
ATOM 684 C C . ASP A 1 84 ? -1.140 -12.123 3.404 1.00 85.81 84 ASP A C 1
ATOM 686 O O . ASP A 1 84 ? -1.594 -11.371 4.258 1.00 85.81 84 ASP A O 1
ATOM 690 N N . GLU A 1 85 ? -1.055 -13.435 3.612 1.00 79.94 85 GLU A N 1
ATOM 691 C CA . GLU A 1 85 ? -1.470 -14.109 4.854 1.00 79.94 85 GLU A CA 1
ATOM 692 C C . GLU A 1 85 ? -2.861 -13.681 5.361 1.00 79.94 85 GLU A C 1
ATOM 694 O O . GLU A 1 85 ? -3.084 -13.441 6.552 1.00 79.94 85 GLU A O 1
ATOM 699 N N . ALA A 1 86 ? -3.824 -13.594 4.440 1.00 73.81 86 ALA A N 1
ATOM 700 C CA . ALA A 1 86 ? -5.183 -13.113 4.695 1.00 73.81 86 ALA A CA 1
ATOM 701 C C . ALA A 1 86 ? -5.942 -13.869 5.813 1.00 73.81 86 ALA A C 1
ATOM 703 O O . ALA A 1 86 ? -6.950 -13.376 6.320 1.00 73.81 86 ALA A O 1
ATOM 704 N N . HIS A 1 87 ? -5.452 -15.022 6.279 1.00 70.38 87 HIS A N 1
ATOM 705 C CA . HIS A 1 87 ? -5.969 -15.673 7.485 1.00 70.38 87 HIS A CA 1
ATOM 706 C C . HIS A 1 87 ? -5.891 -14.785 8.746 1.00 70.38 87 HIS A C 1
ATOM 708 O O . HIS A 1 87 ? -6.668 -14.977 9.683 1.00 70.38 87 HIS A O 1
ATOM 714 N N . HIS A 1 88 ? -5.028 -13.761 8.765 1.00 69.12 88 HIS A N 1
ATOM 715 C CA . HIS A 1 88 ? -4.932 -12.773 9.846 1.00 69.12 88 HIS A CA 1
ATOM 716 C C . HIS A 1 88 ? -5.948 -11.620 9.774 1.00 69.12 88 HIS A C 1
ATOM 718 O O . HIS A 1 88 ? -5.950 -10.771 10.666 1.00 69.12 88 HIS A O 1
ATOM 724 N N . LEU A 1 89 ? -6.854 -11.578 8.788 1.00 63.03 89 LEU A N 1
ATOM 725 C CA . LEU A 1 89 ? -7.835 -10.487 8.619 1.00 63.03 89 LEU A CA 1
ATOM 726 C C . LEU A 1 89 ? -8.751 -10.238 9.832 1.00 63.03 89 LEU A C 1
ATOM 728 O O . LEU A 1 89 ? -9.365 -9.178 9.933 1.00 63.03 89 LEU A O 1
ATOM 732 N N . ALA A 1 90 ? -8.846 -11.188 10.767 1.00 63.75 90 ALA A N 1
ATOM 733 C CA . ALA A 1 90 ? -9.557 -11.008 12.032 1.00 63.75 90 ALA A CA 1
ATOM 734 C C . ALA A 1 90 ? -8.854 -10.035 13.001 1.00 63.75 90 ALA A C 1
ATOM 736 O O . ALA A 1 90 ? -9.489 -9.548 13.938 1.00 63.75 90 ALA A O 1
ATOM 737 N N . ALA A 1 91 ? -7.564 -9.751 12.799 1.00 77.25 91 ALA A N 1
ATOM 738 C CA . ALA A 1 91 ? -6.821 -8.814 13.627 1.00 77.25 91 ALA A CA 1
ATOM 739 C C . ALA A 1 91 ? -7.370 -7.379 13.457 1.00 77.25 91 ALA A C 1
ATOM 741 O O . ALA A 1 91 ? -7.630 -6.957 12.326 1.00 77.25 91 ALA A O 1
ATOM 742 N N . PRO A 1 92 ? -7.507 -6.590 14.542 1.00 82.62 92 PRO A N 1
ATOM 743 C CA . PRO A 1 92 ? -8.146 -5.270 14.492 1.00 82.62 92 PRO A CA 1
ATOM 744 C C . PRO A 1 92 ? -7.535 -4.309 13.466 1.00 82.62 92 PRO A C 1
ATOM 746 O O . PRO A 1 92 ? -8.259 -3.598 12.774 1.00 82.62 92 PRO A O 1
ATOM 749 N N . ASP A 1 93 ? -6.206 -4.305 13.341 1.00 83.88 93 ASP A N 1
ATOM 750 C CA . ASP A 1 93 ? -5.498 -3.436 12.396 1.00 83.88 93 ASP A CA 1
ATOM 751 C C . ASP A 1 93 ? -5.774 -3.820 10.940 1.00 83.88 93 ASP A C 1
ATOM 753 O O . ASP A 1 93 ? -5.952 -2.950 10.092 1.00 83.88 93 ASP A O 1
ATOM 757 N N . TRP A 1 94 ? -5.849 -5.120 10.652 1.00 85.56 94 TRP A N 1
ATOM 758 C CA . TRP A 1 94 ? -6.147 -5.626 9.315 1.00 85.56 94 TRP A CA 1
ATOM 759 C C . TRP A 1 94 ? -7.569 -5.284 8.908 1.00 85.56 94 TRP A C 1
ATOM 761 O O . TRP A 1 94 ? -7.788 -4.764 7.817 1.00 85.56 94 TRP A O 1
ATOM 771 N N . LYS A 1 95 ? -8.520 -5.538 9.812 1.00 85.19 95 LYS A N 1
ATOM 772 C CA . LYS A 1 95 ? -9.927 -5.218 9.598 1.00 85.19 95 LYS A CA 1
ATOM 773 C C . LYS A 1 95 ? -10.117 -3.725 9.325 1.00 85.19 95 LYS A C 1
ATOM 775 O O . LYS A 1 95 ? -10.743 -3.386 8.328 1.00 85.19 95 LYS A O 1
ATOM 780 N N . PHE A 1 96 ? -9.508 -2.860 10.143 1.00 89.44 96 PHE A N 1
ATOM 781 C CA . PHE A 1 96 ? -9.565 -1.406 9.965 1.00 89.44 96 PHE A CA 1
ATOM 782 C C . PHE A 1 96 ? -9.046 -0.971 8.592 1.00 89.44 96 PHE A C 1
ATOM 784 O O . PHE A 1 96 ? -9.727 -0.236 7.883 1.00 89.44 96 PHE A O 1
ATOM 791 N N . VAL A 1 97 ? -7.850 -1.432 8.205 1.00 89.19 97 VAL A N 1
ATOM 792 C CA . VAL A 1 97 ? -7.266 -1.060 6.910 1.00 89.19 97 VAL A CA 1
ATOM 793 C C . VAL A 1 97 ? -8.146 -1.583 5.780 1.00 89.19 97 VAL A C 1
ATOM 795 O O . VAL A 1 97 ? -8.534 -0.808 4.919 1.00 89.19 97 VAL A O 1
ATOM 798 N N . ARG A 1 98 ? -8.543 -2.859 5.803 1.00 88.81 98 ARG A N 1
ATOM 799 C CA . ARG A 1 98 ? -9.410 -3.442 4.771 1.00 88.81 98 ARG A CA 1
ATOM 800 C C . ARG A 1 98 ? -10.712 -2.661 4.592 1.00 88.81 98 ARG A C 1
ATOM 802 O O . ARG A 1 98 ? -11.090 -2.390 3.459 1.00 88.81 98 ARG A O 1
ATOM 809 N N . GLU A 1 99 ? -11.387 -2.305 5.684 1.00 90.69 99 GLU A N 1
ATOM 810 C CA . GLU A 1 99 ? -12.655 -1.562 5.641 1.00 90.69 99 GLU A CA 1
ATOM 811 C C . GLU A 1 99 ? -12.527 -0.209 4.929 1.00 90.69 99 GLU A C 1
ATOM 813 O O . GLU A 1 99 ? -13.473 0.234 4.284 1.00 90.69 99 GLU A O 1
ATOM 818 N N . LYS A 1 100 ? -11.346 0.415 4.985 1.0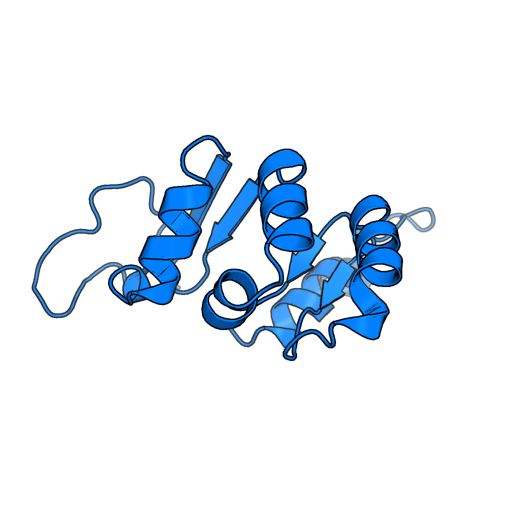0 92.12 100 LYS A N 1
ATOM 819 C CA . LYS A 1 100 ? -11.052 1.690 4.319 1.00 92.12 100 LYS A CA 1
ATOM 820 C C . LYS A 1 100 ? -10.781 1.577 2.817 1.00 92.12 100 LYS A C 1
ATOM 822 O O . LYS A 1 100 ? -10.794 2.599 2.149 1.00 92.12 100 LYS A O 1
ATOM 827 N N . PHE A 1 101 ? -10.570 0.367 2.299 1.00 89.62 101 PHE A N 1
ATOM 828 C CA . PHE A 1 101 ? -10.293 0.104 0.881 1.00 89.62 101 PHE A CA 1
ATOM 829 C C . PHE A 1 101 ? -11.362 -0.793 0.225 1.00 89.62 101 PHE A C 1
ATOM 831 O O . PHE A 1 101 ? -11.102 -1.414 -0.803 1.00 89.62 101 PHE A O 1
ATOM 838 N N . LEU A 1 102 ? -12.563 -0.904 0.810 1.00 88.38 102 LEU A N 1
ATOM 839 C CA . LEU A 1 102 ? -13.650 -1.741 0.270 1.00 88.38 102 LEU A CA 1
ATOM 840 C C . LEU A 1 102 ? -14.168 -1.277 -1.097 1.00 88.38 102 LEU A C 1
ATOM 842 O O . LEU A 1 102 ? -14.743 -2.077 -1.831 1.00 88.38 102 LEU A O 1
ATOM 846 N N . ASP A 1 103 ? -13.968 -0.005 -1.433 1.00 89.19 103 ASP A N 1
ATOM 847 C CA . ASP A 1 103 ? -14.285 0.582 -2.735 1.00 89.19 103 ASP A CA 1
ATOM 848 C C . ASP A 1 103 ? -13.196 0.315 -3.793 1.00 89.19 103 ASP A C 1
ATOM 850 O O . ASP A 1 103 ? -13.378 0.655 -4.963 1.00 89.19 103 ASP A O 1
ATOM 854 N N . LYS A 1 104 ? -12.064 -0.295 -3.408 1.00 89.50 104 LYS A N 1
ATOM 855 C CA . LYS A 1 104 ? -10.936 -0.599 -4.301 1.00 89.50 104 LYS A CA 1
ATOM 856 C C . LYS A 1 104 ? -10.924 -2.055 -4.742 1.00 89.50 104 LYS A C 1
ATOM 858 O O . LYS A 1 104 ? -11.630 -2.914 -4.211 1.00 89.50 104 LYS A O 1
ATOM 863 N N . LYS A 1 105 ? -10.050 -2.371 -5.703 1.00 90.25 105 LYS A N 1
ATOM 864 C CA . LYS A 1 105 ? -9.749 -3.769 -6.029 1.00 90.25 105 LYS A CA 1
ATOM 865 C C . LYS A 1 105 ? -8.991 -4.376 -4.848 1.00 90.25 105 LYS A C 1
ATOM 867 O O . LYS A 1 105 ? -7.929 -3.887 -4.471 1.00 90.25 105 LYS A O 1
ATOM 872 N N . LEU A 1 106 ? -9.532 -5.449 -4.279 1.00 88.69 106 LEU A N 1
ATOM 873 C CA . LEU A 1 106 ? -8.914 -6.184 -3.179 1.00 88.69 106 LEU A CA 1
ATOM 874 C C . LEU A 1 106 ? -8.494 -7.575 -3.653 1.00 88.69 106 LEU A C 1
ATOM 876 O O . LEU A 1 106 ? -9.326 -8.361 -4.107 1.00 88.69 106 LEU A O 1
ATOM 880 N N . LEU A 1 107 ? -7.207 -7.886 -3.508 1.00 87.62 107 LEU A N 1
ATOM 881 C CA . LEU A 1 107 ? -6.662 -9.226 -3.694 1.00 87.62 107 LEU A CA 1
ATOM 882 C C . LEU A 1 107 ? -6.188 -9.757 -2.344 1.00 87.62 107 LEU A C 1
ATOM 884 O O . LEU A 1 107 ? -5.343 -9.158 -1.688 1.00 87.62 107 LEU A O 1
ATOM 888 N N . GLN A 1 108 ? -6.738 -10.890 -1.925 1.00 83.38 108 GLN A N 1
ATOM 889 C CA . GLN A 1 108 ? -6.425 -11.520 -0.647 1.00 83.38 108 GLN A CA 1
ATOM 890 C C . GLN A 1 108 ? -5.940 -12.935 -0.941 1.00 83.38 108 GLN A C 1
ATOM 892 O O . GLN A 1 108 ? -6.682 -13.723 -1.535 1.00 83.38 108 GLN A O 1
ATOM 897 N N . TYR A 1 109 ? -4.708 -13.246 -0.550 1.00 80.81 109 TYR A N 1
ATOM 898 C CA . TYR A 1 109 ? -4.153 -14.588 -0.684 1.00 80.81 109 TYR A CA 1
ATOM 899 C C . TYR A 1 109 ? -3.665 -15.108 0.661 1.00 80.81 109 TYR A C 1
ATOM 901 O O . TYR A 1 109 ? -3.236 -14.362 1.543 1.00 80.81 109 TYR A O 1
ATOM 909 N N . THR A 1 110 ? -3.783 -16.418 0.842 1.00 78.62 110 THR A N 1
ATOM 910 C CA . THR A 1 110 ? -3.255 -17.115 2.011 1.00 78.62 110 THR A CA 1
ATOM 911 C C . THR A 1 110 ? -3.060 -18.590 1.691 1.00 78.62 110 THR A C 1
ATOM 913 O O . THR A 1 110 ? -3.853 -19.171 0.946 1.00 78.62 110 THR A O 1
ATOM 916 N N . ALA A 1 111 ? -2.019 -19.188 2.269 1.00 74.50 111 ALA A N 1
ATOM 917 C CA . ALA A 1 111 ? -1.794 -20.629 2.204 1.00 74.50 111 ALA A CA 1
ATOM 918 C C . ALA A 1 111 ? -2.722 -21.409 3.159 1.00 74.50 111 ALA A C 1
ATOM 920 O O . ALA A 1 111 ? -2.971 -22.594 2.953 1.00 74.50 111 ALA A O 1
ATOM 921 N N . THR A 1 112 ? -3.265 -20.753 4.192 1.00 71.50 112 THR A N 1
ATOM 922 C CA . THR A 1 112 ? -4.085 -21.366 5.249 1.00 71.50 112 THR A CA 1
ATOM 923 C C . THR A 1 112 ? -5.510 -20.793 5.235 1.00 71.50 112 THR A C 1
ATOM 925 O O . THR A 1 112 ? -5.825 -19.860 5.970 1.00 71.50 112 THR A O 1
ATOM 928 N N . PRO A 1 113 ? -6.422 -21.327 4.402 1.00 64.88 113 PRO A N 1
ATOM 929 C CA . PRO A 1 113 ? -7.769 -20.763 4.243 1.00 64.88 113 PRO A CA 1
ATOM 930 C C . PRO A 1 113 ? -8.676 -20.961 5.473 1.00 64.88 113 PRO A C 1
ATOM 932 O O . PRO A 1 113 ? -9.749 -20.360 5.554 1.00 64.88 113 PRO A O 1
ATOM 935 N N . TYR A 1 114 ? -8.260 -21.788 6.436 1.00 59.72 114 TYR A N 1
ATOM 936 C CA . TYR A 1 114 ? -9.041 -22.137 7.617 1.00 59.72 114 TYR A CA 1
ATOM 937 C C . TYR A 1 114 ? -8.697 -21.243 8.810 1.00 59.72 114 TYR A C 1
ATOM 939 O O . TYR A 1 114 ? -7.545 -21.147 9.231 1.00 59.72 114 TYR A O 1
ATOM 947 N N . ARG A 1 115 ? -9.722 -20.622 9.400 1.00 56.41 115 ARG A N 1
ATOM 948 C CA . ARG A 1 115 ? -9.609 -19.969 10.708 1.00 56.41 115 ARG A CA 1
ATOM 949 C C . ARG A 1 115 ? -9.626 -21.023 11.823 1.00 56.41 115 ARG A C 1
ATOM 951 O O . ARG A 1 115 ? -10.376 -21.992 11.743 1.00 56.41 115 ARG A O 1
ATOM 958 N N . ASN A 1 116 ? -8.906 -20.768 12.919 1.00 51.00 116 ASN A N 1
ATOM 959 C CA . ASN A 1 116 ? -8.965 -21.579 14.150 1.00 51.00 116 ASN A CA 1
ATOM 960 C C . ASN A 1 116 ? -10.361 -21.616 14.814 1.00 51.00 116 ASN A C 1
ATOM 962 O O . ASN A 1 116 ? -10.570 -22.397 15.734 1.00 51.00 116 ASN A O 1
ATOM 966 N N . ASP A 1 117 ? -11.312 -20.784 14.375 1.00 56.25 117 ASP A N 1
ATOM 967 C CA . ASP A 1 117 ? -12.700 -20.759 14.856 1.00 56.25 117 ASP A CA 1
ATOM 968 C C . ASP A 1 117 ? -13.698 -21.446 13.899 1.00 56.25 117 ASP A C 1
ATOM 970 O O . ASP A 1 117 ? -14.911 -21.278 14.043 1.00 56.25 117 ASP A O 1
ATOM 974 N N . GLY A 1 118 ? -13.208 -22.206 12.910 1.00 50.56 118 GLY A N 1
ATOM 975 C CA . GLY A 1 118 ? -14.031 -23.023 12.008 1.00 50.56 118 GLY A CA 1
ATOM 976 C C . GLY A 1 118 ? -14.891 -22.233 11.015 1.00 50.56 118 GLY A C 1
ATOM 977 O O . GLY A 1 118 ? -15.670 -22.827 10.268 1.00 50.56 118 GLY A O 1
ATOM 978 N N . LYS A 1 119 ? -14.776 -20.900 10.969 1.00 48.53 119 LYS A N 1
ATOM 979 C CA . LYS A 1 119 ? -15.522 -20.068 10.017 1.00 48.53 119 LYS A CA 1
ATOM 980 C C . LYS A 1 119 ? -14.731 -19.898 8.720 1.00 48.53 119 LYS A C 1
ATOM 982 O O . LYS A 1 119 ? -13.575 -19.489 8.733 1.00 48.53 119 LYS A O 1
ATOM 987 N N . ASN A 1 120 ? -15.377 -20.165 7.587 1.00 51.94 120 ASN A N 1
ATOM 988 C CA . ASN A 1 120 ? -14.825 -19.855 6.268 1.00 51.94 120 ASN A CA 1
ATOM 989 C C . ASN A 1 120 ? -14.682 -18.334 6.080 1.00 51.94 120 ASN A C 1
ATOM 991 O O . ASN A 1 120 ? -15.594 -17.570 6.418 1.00 51.94 120 ASN A O 1
ATOM 995 N N . LEU A 1 121 ? -13.561 -17.899 5.497 1.00 55.22 121 LEU A N 1
ATOM 996 C CA . LEU A 1 121 ? -13.406 -16.548 4.952 1.00 55.22 121 LEU A CA 1
ATOM 997 C C . LEU A 1 121 ? -14.341 -16.432 3.734 1.00 55.22 121 LEU A C 1
ATOM 999 O O . LEU A 1 121 ? -14.047 -16.945 2.663 1.00 55.22 121 LEU A O 1
ATOM 1003 N N . LYS A 1 122 ? -15.517 -15.825 3.920 1.00 48.22 122 LYS A N 1
ATOM 1004 C CA . LYS A 1 122 ? -16.641 -15.800 2.959 1.00 48.22 122 LYS A CA 1
ATOM 1005 C C . LYS A 1 122 ? -16.429 -14.951 1.690 1.00 48.22 122 LYS A C 1
ATOM 1007 O O . LYS A 1 122 ? -17.393 -14.663 0.989 1.00 48.22 122 LYS A O 1
ATOM 1012 N N . GLU A 1 123 ? -15.215 -14.527 1.374 1.00 53.88 123 GLU A N 1
ATOM 1013 C CA . GLU A 1 123 ? -14.973 -13.530 0.324 1.00 53.88 123 GLU A CA 1
ATOM 1014 C C . GLU A 1 123 ? -13.907 -14.001 -0.662 1.00 53.88 123 GLU A C 1
ATOM 1016 O O . GLU A 1 123 ? -13.225 -14.975 -0.366 1.00 53.88 123 GLU A O 1
ATOM 1021 N N . ARG A 1 124 ? -13.790 -13.340 -1.832 1.00 49.66 124 ARG A N 1
ATOM 1022 C CA . ARG A 1 124 ? -12.870 -13.690 -2.939 1.00 49.66 124 ARG A CA 1
ATOM 1023 C C . ARG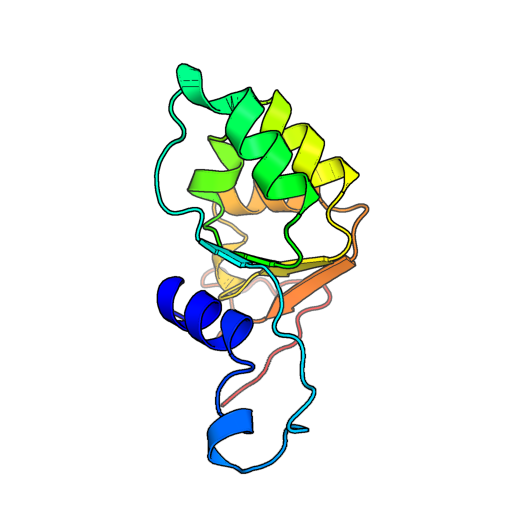 A 1 124 ? -11.417 -13.808 -2.458 1.00 49.66 124 ARG A C 1
ATOM 1025 O O . ARG A 1 124 ? -10.626 -12.872 -2.548 1.00 49.66 124 ARG A O 1
ATOM 1032 N N . LEU A 1 125 ? -11.105 -14.985 -1.942 1.00 47.91 125 LEU A N 1
ATOM 1033 C CA . LEU A 1 125 ? -9.809 -15.439 -1.495 1.00 47.91 125 LEU A CA 1
ATOM 1034 C C . LEU A 1 125 ? -9.246 -16.278 -2.634 1.00 47.91 125 LEU A C 1
ATOM 1036 O 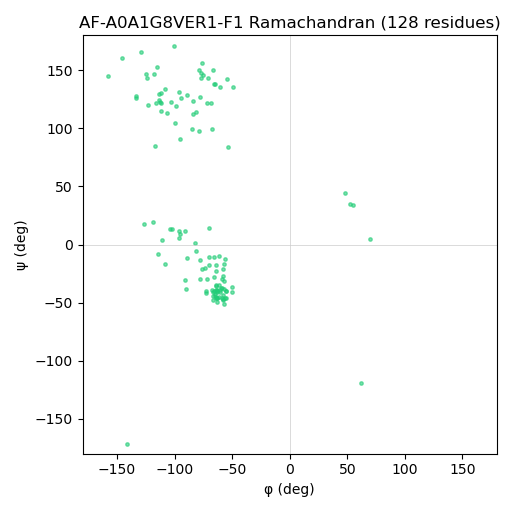O . LEU A 1 125 ? -9.842 -17.282 -3.024 1.00 47.91 125 LEU A O 1
ATOM 1040 N N . PHE A 1 126 ? -8.113 -15.859 -3.182 1.00 40.31 126 PHE A N 1
ATOM 1041 C CA . PHE A 1 126 ? -7.351 -16.735 -4.059 1.00 40.31 126 PHE A CA 1
ATOM 1042 C C . PHE A 1 126 ? -6.463 -17.587 -3.155 1.00 40.31 126 PHE A C 1
ATOM 1044 O O . PHE A 1 126 ? -5.449 -17.125 -2.631 1.00 40.31 126 PHE A O 1
ATOM 1051 N N . THR A 1 127 ? -6.895 -18.819 -2.898 1.00 31.61 127 THR A N 1
ATOM 1052 C CA . THR A 1 127 ? -6.097 -19.808 -2.171 1.00 31.61 127 THR A CA 1
ATOM 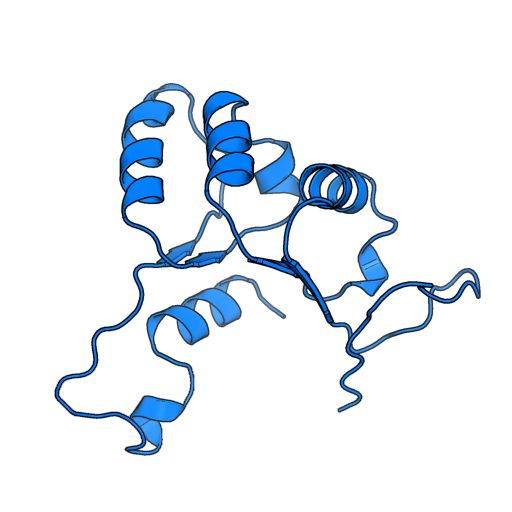1053 C C . THR A 1 127 ? -5.121 -20.448 -3.149 1.00 31.61 127 THR A C 1
ATOM 1055 O O . THR A 1 127 ? -5.535 -21.143 -4.073 1.00 31.61 127 THR A O 1
ATOM 1058 N N . ILE A 1 128 ? -3.827 -20.208 -2.943 1.00 30.06 128 ILE A N 1
ATOM 1059 C CA . ILE A 1 128 ? -2.761 -20.987 -3.574 1.00 30.06 128 ILE A CA 1
ATOM 1060 C C . ILE A 1 128 ? -2.301 -21.986 -2.516 1.00 30.06 128 ILE A C 1
ATOM 1062 O O . ILE A 1 128 ? -1.651 -21.608 -1.542 1.00 30.06 128 ILE A O 1
ATOM 1066 N N . THR A 1 129 ? -2.692 -23.246 -2.674 1.00 25.91 129 THR A N 1
ATOM 1067 C CA . THR A 1 129 ? -2.115 -24.355 -1.910 1.00 25.91 129 THR A CA 1
ATOM 1068 C C . THR A 1 129 ? -0.836 -24.769 -2.633 1.00 25.91 129 THR A C 1
ATOM 1070 O O . THR A 1 129 ? -0.906 -25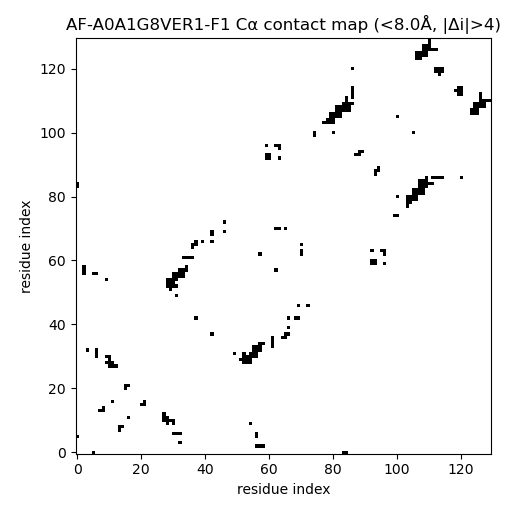.208 -3.779 1.00 25.91 129 THR A O 1
ATOM 1073 N N . VAL A 1 130 ? 0.314 -24.536 -1.998 1.00 27.67 130 VAL A N 1
ATOM 1074 C CA . VAL A 1 130 ? 1.627 -25.062 -2.417 1.00 27.67 130 VAL A CA 1
ATOM 1075 C C . VAL A 1 130 ? 1.878 -2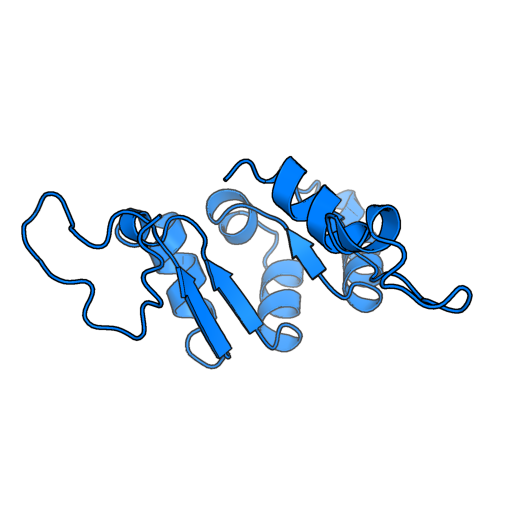6.414 -1.778 1.00 27.67 130 VAL A C 1
ATOM 1077 O O . VAL A 1 130 ? 1.482 -26.575 -0.601 1.00 27.67 130 VAL A O 1
#

Sequence (130 aa):
MKRRQVFEGATHFGILPKLDMLSNEIVFPNCILYKSKFKEDKVELFLKDLDNTNIIVSTPTLIKNMPNKLFEHLINNVELVVFDEAHHLAAPDWKFVREKFLDKKLLQYTATPYRNDGKNLKERLFTITV

Foldseek 3Di:
DPLVQVQVCQQPVNCCVVVVNDDPPDDGFAEAEQEDADDPVCPVVVLVSVVRGDYYGDDLVNLQRHDPVVNVSCLVPDQEDEAEQCLCCVPPSNVVSCVSNVVHHYAYEHLDQAHPVRDGPPDPYDYDPD

Nearest PDB structures (foldseek):
  3tbk-assembly1_A  TM=5.377E-01  e=2.605E-01  Mus musculus
  2gd9-assembly1_A  TM=3.775E-01  e=1.431E-01  Bacillus subtilis
  2b8t-assembly1_A  TM=2.427E-01  e=6.189E-01  Ureaplasma parvum
  6jl6-assembly2_F  TM=2.311E-01  e=2.193E+00  Trypanosoma cruzi

Secondary structure (DSSP, 8-state):
--HHHHHHHHHTTTTGGGGT-S-TTPPPPPEEE--SPPPGGGHHHHHHHHHT-SEEE--HHHHHTS-HHHHHHHHHH--EEEESSGGGGGSHHHHHHHHHTTTSEEEEEES--B-TTS-B--S-EEE---

Mean predicted aligned error: 7.12 Å

Organism: NCBI:txid426701